Protein AF-A0A946FW17-F1 (afdb_monomer_lite)

pLDDT: mean 71.6, std 10.99, range [52.91, 87.0]

Radius of gyration: 15.06 Å; chains: 1; bounding box: 34×12×46 Å

Structure (mmCIF, N/CA/C/O backbone):
data_AF-A0A946FW17-F1
#
_entry.id   AF-A0A946FW17-F1
#
loop_
_atom_site.group_PDB
_atom_site.id
_atom_site.type_symbol
_atom_site.label_atom_id
_atom_site.label_alt_id
_atom_site.label_comp_id
_atom_site.label_asym_id
_atom_site.label_entity_id
_atom_site.label_seq_id
_atom_site.pdbx_PDB_ins_code
_atom_site.Cartn_x
_atom_site.Cartn_y
_atom_site.Cartn_z
_atom_site.occupancy
_atom_site.B_iso_or_equiv
_atom_site.auth_seq_id
_atom_site.auth_comp_id
_atom_site.auth_asym_id
_atom_site.auth_atom_id
_atom_site.pdbx_PDB_model_num
ATOM 1 N N . MET A 1 1 ? -15.718 -0.468 9.879 1.00 60.38 1 MET A N 1
ATOM 2 C CA . MET A 1 1 ? -15.191 -1.743 9.333 1.00 60.38 1 MET A CA 1
ATOM 3 C C . MET A 1 1 ? -14.930 -1.660 7.830 1.00 60.38 1 MET A C 1
ATOM 5 O O . MET A 1 1 ? -13.799 -1.904 7.437 1.00 60.38 1 MET A O 1
ATOM 9 N N . VAL A 1 2 ? -15.899 -1.214 7.018 1.00 77.19 2 VAL A N 1
ATOM 10 C CA . VAL A 1 2 ? -15.778 -1.093 5.544 1.00 77.19 2 VAL A CA 1
ATOM 11 C C . VAL A 1 2 ? -14.547 -0.295 5.075 1.00 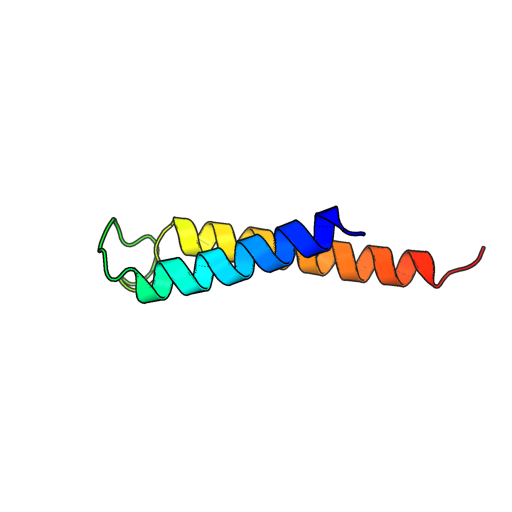77.19 2 VAL A C 1
ATOM 13 O O . VAL A 1 2 ? -13.897 -0.673 4.107 1.00 77.19 2 VAL A O 1
ATOM 16 N N . PHE A 1 3 ? -14.173 0.770 5.792 1.00 80.31 3 PHE A N 1
ATOM 17 C CA . PHE A 1 3 ? -12.993 1.587 5.476 1.00 80.31 3 PHE A CA 1
ATOM 18 C C . PHE A 1 3 ? -11.665 0.813 5.561 1.00 80.31 3 PHE A C 1
ATOM 20 O O . PHE A 1 3 ? -10.829 0.914 4.667 1.00 80.31 3 PHE A O 1
ATOM 27 N N . LEU A 1 4 ? -11.481 -0.005 6.603 1.00 70.94 4 LEU A N 1
ATOM 28 C CA . LEU A 1 4 ? -10.248 -0.778 6.784 1.00 70.94 4 LEU A CA 1
ATOM 29 C C . LEU A 1 4 ? -10.156 -1.917 5.772 1.00 70.94 4 LEU A C 1
ATOM 31 O O . LEU A 1 4 ? -9.100 -2.119 5.183 1.00 70.94 4 LEU A O 1
ATOM 35 N N . SER A 1 5 ? -11.267 -2.613 5.513 1.00 76.94 5 SER A N 1
ATOM 36 C CA . SER A 1 5 ? -11.316 -3.640 4.469 1.00 76.94 5 SER A CA 1
ATOM 37 C C . SER A 1 5 ? -11.074 -3.052 3.077 1.00 76.94 5 SER A C 1
ATOM 39 O O . SER A 1 5 ? -10.373 -3.667 2.279 1.00 76.94 5 SER A O 1
ATOM 41 N N . TYR A 1 6 ? -11.586 -1.845 2.800 1.00 85.19 6 TYR A N 1
ATOM 42 C CA . TYR A 1 6 ? -11.326 -1.128 1.550 1.00 85.19 6 TYR A CA 1
ATOM 43 C C . TYR A 1 6 ? -9.836 -0.823 1.380 1.00 85.19 6 TYR A C 1
ATOM 45 O O . TYR A 1 6 ? -9.270 -1.147 0.341 1.00 85.19 6 TYR A O 1
ATOM 53 N N . ILE A 1 7 ? -9.177 -0.277 2.408 1.00 81.81 7 ILE A N 1
ATOM 54 C CA . ILE A 1 7 ? -7.736 0.018 2.360 1.00 81.81 7 ILE A CA 1
ATOM 55 C C . ILE A 1 7 ? -6.915 -1.262 2.186 1.00 81.81 7 ILE A C 1
ATOM 57 O O . I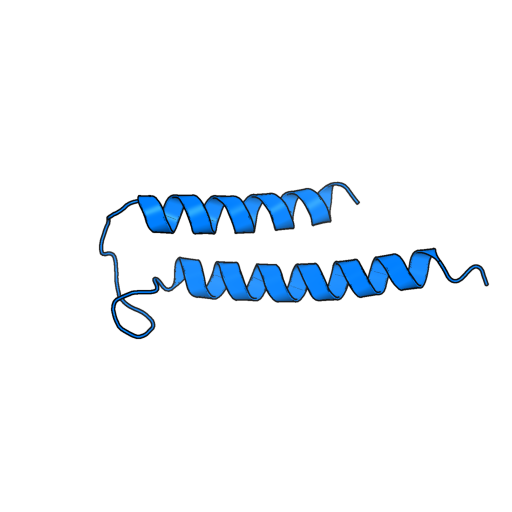LE A 1 7 ? -5.966 -1.279 1.403 1.00 81.81 7 ILE A O 1
ATOM 61 N N . MET A 1 8 ? -7.288 -2.344 2.872 1.00 80.38 8 MET A N 1
ATOM 62 C CA . MET A 1 8 ? -6.578 -3.620 2.779 1.00 80.38 8 MET A CA 1
ATOM 63 C C . MET A 1 8 ? -6.666 -4.215 1.368 1.00 80.38 8 MET A C 1
ATOM 65 O O . MET A 1 8 ? -5.645 -4.587 0.791 1.00 80.38 8 MET A O 1
ATOM 69 N N . LEU A 1 9 ? -7.875 -4.260 0.799 1.00 83.00 9 LEU A N 1
ATOM 70 C CA . LEU A 1 9 ? -8.115 -4.760 -0.556 1.00 83.00 9 LEU A CA 1
ATOM 71 C C . LEU A 1 9 ? -7.461 -3.859 -1.606 1.00 83.00 9 LEU A C 1
ATOM 73 O O . LEU A 1 9 ? -6.821 -4.360 -2.526 1.00 83.00 9 LEU A O 1
ATOM 77 N N . TYR A 1 10 ? -7.564 -2.540 -1.447 1.00 83.31 10 TYR A N 1
ATOM 78 C CA . TYR A 1 10 ? -6.944 -1.576 -2.348 1.00 83.31 10 TYR A CA 1
ATOM 79 C C . TYR A 1 10 ? -5.420 -1.733 -2.383 1.00 83.31 10 TYR A C 1
ATOM 81 O O . TYR A 1 10 ? -4.845 -1.832 -3.465 1.00 83.31 10 TYR A O 1
ATOM 89 N N . SER A 1 11 ? -4.759 -1.825 -1.225 1.00 75.75 11 SER A N 1
ATOM 90 C CA . SER A 1 11 ? -3.307 -2.036 -1.163 1.00 75.75 11 SER A CA 1
ATOM 91 C C . SER A 1 11 ? -2.886 -3.389 -1.745 1.00 75.75 11 SER A C 1
ATOM 93 O O . SER A 1 11 ? -1.877 -3.456 -2.448 1.00 75.75 11 SER A O 1
ATOM 95 N N . LEU A 1 12 ? -3.667 -4.452 -1.512 1.00 83.38 12 LEU A N 1
ATOM 96 C CA . LEU A 1 12 ? -3.400 -5.781 -2.066 1.00 83.38 12 LEU A CA 1
ATOM 97 C C . LEU A 1 12 ? -3.480 -5.778 -3.598 1.00 83.38 12 LEU A C 1
ATOM 99 O O . LEU A 1 12 ? -2.519 -6.153 -4.268 1.00 83.38 12 LEU A O 1
ATOM 103 N N . PHE A 1 13 ? -4.595 -5.307 -4.162 1.00 86.06 13 PHE A N 1
ATOM 104 C CA . PHE A 1 13 ? -4.773 -5.263 -5.613 1.00 86.06 13 PHE A CA 1
ATOM 105 C C . PHE A 1 13 ? -3.795 -4.309 -6.285 1.00 86.06 13 PHE A C 1
ATOM 107 O O . PHE A 1 13 ? -3.294 -4.615 -7.361 1.00 86.06 13 PHE A O 1
ATOM 114 N N . ARG A 1 14 ? -3.454 -3.190 -5.641 1.00 82.50 14 ARG A N 1
ATOM 115 C CA . ARG A 1 14 ? -2.445 -2.265 -6.157 1.00 82.50 14 ARG A CA 1
ATOM 116 C C . ARG A 1 14 ? -1.063 -2.912 -6.249 1.00 82.50 14 ARG A C 1
ATOM 118 O O . ARG A 1 14 ? -0.367 -2.677 -7.229 1.00 82.50 14 ARG A O 1
ATOM 125 N N . SER A 1 15 ? -0.691 -3.752 -5.282 1.00 73.50 15 SER A N 1
ATOM 126 C CA . SER A 1 15 ? 0.559 -4.523 -5.332 1.00 73.50 15 SER A 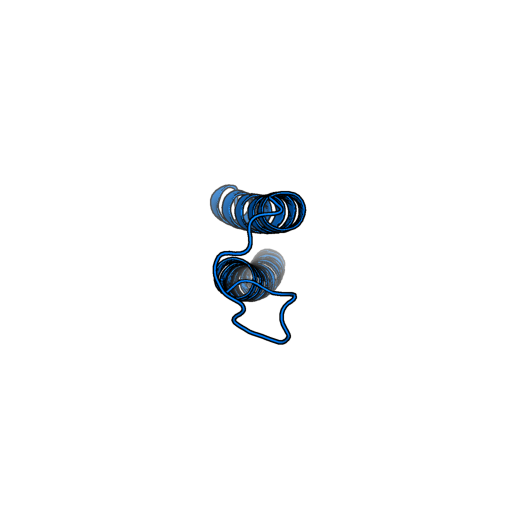CA 1
ATOM 127 C C . SER A 1 15 ? 0.554 -5.551 -6.472 1.00 73.50 15 SER A C 1
ATOM 129 O O . SER A 1 15 ? 1.517 -5.632 -7.235 1.00 73.50 15 SER A O 1
ATOM 131 N N . ILE A 1 16 ? -0.562 -6.274 -6.640 1.00 81.38 16 ILE A N 1
ATOM 132 C CA . ILE A 1 16 ? -0.755 -7.246 -7.727 1.00 81.38 16 ILE A CA 1
ATOM 133 C C . ILE A 1 16 ? -0.657 -6.553 -9.093 1.00 81.38 16 ILE A C 1
ATOM 135 O O . ILE A 1 16 ? 0.111 -6.986 -9.946 1.00 81.38 16 ILE A O 1
ATOM 139 N N . ILE A 1 17 ? -1.388 -5.455 -9.298 1.00 82.50 17 ILE A N 1
ATOM 140 C CA . ILE A 1 17 ? -1.375 -4.702 -10.559 1.00 82.50 17 ILE A CA 1
ATOM 141 C C . ILE A 1 17 ? 0.033 -4.200 -10.867 1.00 82.50 17 ILE A C 1
ATOM 143 O O . ILE A 1 17 ? 0.485 -4.359 -11.992 1.00 82.50 17 ILE A O 1
ATOM 147 N N . GLU A 1 18 ? 0.746 -3.648 -9.883 1.00 74.38 18 GLU A N 1
ATOM 148 C CA . GLU A 1 18 ? 2.107 -3.141 -10.081 1.00 74.38 18 GLU A CA 1
ATOM 149 C C . GLU A 1 18 ? 3.098 -4.258 -10.451 1.00 74.38 18 GLU A C 1
ATOM 151 O O . GLU A 1 18 ? 3.980 -4.031 -11.274 1.00 74.38 18 GLU A O 1
ATOM 156 N N . PHE A 1 19 ? 2.919 -5.475 -9.916 1.00 73.25 19 PHE A N 1
ATOM 157 C CA . PHE A 1 19 ? 3.716 -6.649 -10.293 1.00 73.25 19 PHE A CA 1
ATOM 158 C C . PHE A 1 19 ? 3.492 -7.057 -11.757 1.00 73.25 19 PHE A C 1
ATOM 160 O O . PHE A 1 19 ? 4.447 -7.335 -12.477 1.00 73.25 19 PHE A O 1
ATOM 167 N N . PHE A 1 20 ? 2.240 -7.042 -12.222 1.00 77.12 20 PHE A N 1
ATOM 168 C CA . PHE A 1 20 ? 1.898 -7.376 -13.610 1.00 77.12 20 PHE A CA 1
ATOM 169 C C . PHE A 1 20 ? 2.035 -6.194 -14.588 1.00 77.12 20 PHE A C 1
ATOM 171 O O . PHE A 1 20 ? 1.911 -6.395 -15.794 1.00 77.12 20 PHE A O 1
ATOM 178 N N . ARG A 1 21 ? 2.301 -4.967 -14.107 1.00 73.94 21 ARG A N 1
ATOM 179 C CA . ARG A 1 21 ? 2.380 -3.752 -14.941 1.00 73.94 21 ARG A CA 1
ATOM 180 C C . ARG A 1 21 ? 3.597 -3.738 -15.870 1.00 73.94 21 ARG A C 1
ATOM 182 O O . ARG A 1 21 ? 3.561 -3.034 -16.872 1.00 73.94 21 ARG A O 1
ATOM 189 N N . GLY A 1 22 ? 4.649 -4.500 -15.555 1.00 67.00 22 GLY A N 1
ATOM 190 C CA . GLY A 1 22 ? 5.792 -4.736 -16.451 1.00 67.00 22 GLY A CA 1
ATOM 191 C C . GLY A 1 22 ? 6.595 -3.489 -16.853 1.00 67.00 22 GLY A C 1
ATOM 192 O O . GLY A 1 22 ? 7.337 -3.539 -17.829 1.00 67.00 22 GLY A O 1
ATOM 193 N N . ASP A 1 23 ? 6.444 -2.373 -16.131 1.00 64.88 23 ASP A N 1
ATOM 194 C CA . ASP A 1 23 ? 7.022 -1.070 -16.473 1.00 64.88 23 ASP A CA 1
ATOM 195 C C . ASP A 1 23 ? 8.093 -0.658 -15.446 1.00 64.88 23 ASP A C 1
ATOM 197 O O . ASP A 1 23 ? 7.794 -0.383 -14.278 1.00 64.88 23 ASP A O 1
ATOM 201 N N . PHE A 1 24 ? 9.356 -0.633 -15.884 1.00 57.62 24 PHE A N 1
ATOM 202 C CA . PHE A 1 24 ? 10.530 -0.336 -15.059 1.00 57.62 24 PHE A CA 1
ATOM 203 C C . PHE A 1 24 ? 10.638 1.172 -14.780 1.00 57.62 24 PHE A C 1
ATOM 205 O O . PHE A 1 24 ? 11.263 1.916 -15.531 1.00 57.62 24 PHE A O 1
ATOM 212 N N . ARG A 1 25 ? 10.048 1.642 -13.671 1.00 61.47 25 ARG A N 1
ATOM 213 C CA . ARG A 1 25 ? 10.073 3.069 -13.266 1.00 61.47 25 ARG A CA 1
ATOM 214 C C . ARG A 1 25 ? 10.943 3.390 -12.045 1.00 61.47 25 ARG A C 1
ATOM 216 O O . ARG A 1 25 ? 10.721 4.401 -11.386 1.00 61.47 25 ARG A O 1
ATOM 223 N N . GLY A 1 26 ? 11.959 2.579 -11.768 1.00 55.94 26 GLY A N 1
ATOM 224 C CA . GLY A 1 26 ? 12.950 2.856 -10.725 1.00 55.94 26 GLY A CA 1
ATOM 225 C C . GLY A 1 26 ? 12.911 1.837 -9.591 1.00 55.94 26 GLY A C 1
ATOM 226 O O . GLY A 1 26 ? 11.865 1.561 -8.996 1.00 55.94 26 GLY A O 1
ATOM 227 N N . ASN A 1 27 ? 14.091 1.291 -9.323 1.00 54.84 27 ASN A N 1
ATOM 228 C CA . ASN A 1 27 ? 14.331 0.151 -8.456 1.00 54.84 27 ASN A CA 1
ATOM 229 C C . ASN A 1 27 ? 14.700 0.659 -7.067 1.00 54.84 27 ASN A C 1
ATOM 231 O O . ASN A 1 27 ? 15.780 1.215 -6.880 1.00 54.84 27 ASN A O 1
ATOM 235 N N . PHE A 1 28 ? 13.793 0.524 -6.100 1.00 59.12 28 PHE A N 1
ATOM 236 C CA . PHE A 1 28 ? 14.031 1.069 -4.763 1.00 59.12 28 PHE A CA 1
ATOM 237 C C . PHE A 1 28 ? 14.631 0.033 -3.800 1.00 59.12 28 PHE A C 1
ATOM 239 O O . PHE A 1 28 ? 15.159 0.443 -2.778 1.00 59.12 28 PHE A O 1
ATOM 246 N N . ILE A 1 29 ? 14.638 -1.271 -4.140 1.00 52.91 29 ILE A N 1
ATOM 247 C CA . ILE A 1 29 ? 15.439 -2.340 -3.500 1.00 52.91 29 ILE A CA 1
ATOM 248 C C . ILE A 1 29 ? 15.616 -3.527 -4.486 1.00 52.91 29 ILE A C 1
ATOM 250 O O . ILE A 1 29 ? 14.630 -4.061 -4.993 1.00 52.91 29 ILE A O 1
ATOM 254 N N . PHE A 1 30 ? 16.867 -3.945 -4.736 1.00 54.62 30 PHE A N 1
ATOM 255 C CA . PHE A 1 30 ? 17.265 -5.159 -5.491 1.00 54.62 30 PHE A CA 1
ATOM 256 C C . PHE A 1 30 ? 16.653 -5.347 -6.900 1.00 54.62 30 PHE A C 1
ATOM 258 O O . PHE A 1 30 ? 16.330 -6.467 -7.279 1.00 54.62 30 PHE A O 1
ATOM 265 N N . ASP A 1 31 ? 16.463 -4.280 -7.683 1.00 60.44 31 ASP A N 1
ATOM 266 C CA . ASP A 1 31 ? 15.970 -4.341 -9.081 1.00 60.44 31 ASP A CA 1
ATOM 267 C C . ASP A 1 31 ? 14.615 -5.042 -9.326 1.00 60.44 31 ASP A C 1
ATOM 269 O O . ASP A 1 31 ? 14.167 -5.145 -10.465 1.00 60.44 31 ASP A O 1
ATOM 273 N N . PHE A 1 32 ? 13.927 -5.466 -8.262 1.00 56.12 32 PHE A N 1
ATOM 274 C CA . PHE A 1 32 ? 12.700 -6.265 -8.324 1.00 56.12 32 PHE A CA 1
ATOM 275 C C . PHE A 1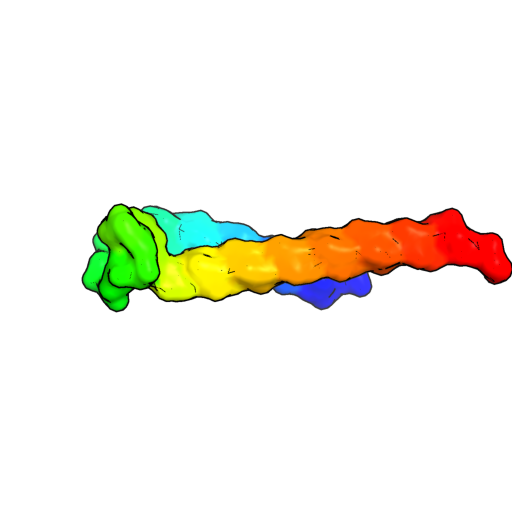 32 ? 11.497 -5.591 -7.659 1.00 56.12 32 PHE A C 1
ATOM 277 O O . PHE A 1 32 ? 10.362 -5.954 -7.957 1.00 56.12 32 PHE A O 1
ATOM 284 N N . ILE A 1 33 ? 11.723 -4.632 -6.750 1.00 57.09 33 ILE A N 1
ATOM 285 C CA . ILE A 1 33 ? 10.657 -3.977 -5.982 1.00 57.09 33 ILE A CA 1
ATOM 286 C C . ILE A 1 33 ? 10.666 -2.468 -6.242 1.00 57.09 33 ILE A C 1
ATOM 288 O O . ILE A 1 33 ? 11.636 -1.760 -5.948 1.00 57.09 33 ILE A O 1
ATOM 292 N N . SER A 1 34 ? 9.549 -1.967 -6.775 1.00 64.25 34 SER A N 1
ATOM 293 C CA . SER A 1 34 ? 9.330 -0.531 -6.972 1.00 64.25 34 SER A CA 1
ATOM 294 C C . SER A 1 34 ? 9.016 0.167 -5.642 1.00 64.25 34 SER A C 1
ATOM 296 O O . SER A 1 34 ? 8.414 -0.420 -4.739 1.00 64.25 34 SER A O 1
ATOM 298 N N . MET A 1 35 ? 9.362 1.454 -5.525 1.00 66.75 35 MET A N 1
ATOM 299 C CA . MET A 1 35 ? 9.033 2.288 -4.358 1.00 66.75 35 MET A CA 1
ATOM 300 C C . MET A 1 35 ? 7.540 2.213 -3.986 1.00 66.75 35 MET A C 1
ATOM 302 O O . MET A 1 35 ? 7.180 2.173 -2.808 1.00 66.75 35 MET A O 1
ATOM 306 N N . SER A 1 36 ? 6.665 2.138 -4.992 1.00 64.81 36 SER A N 1
ATOM 307 C CA . SER A 1 36 ? 5.214 1.999 -4.830 1.00 64.81 36 SER A CA 1
ATOM 308 C C . SER A 1 36 ? 4.815 0.694 -4.122 1.00 64.81 36 SER A C 1
ATOM 310 O O . SER A 1 36 ? 3.910 0.706 -3.286 1.00 64.81 36 SER A O 1
ATOM 312 N N . GLN A 1 37 ? 5.514 -0.413 -4.394 1.00 62.38 37 GLN A N 1
ATOM 313 C CA . GLN A 1 37 ? 5.280 -1.720 -3.770 1.00 62.38 37 GLN A CA 1
ATOM 314 C C . GLN A 1 37 ? 5.771 -1.757 -2.320 1.00 62.38 37 GLN A C 1
ATOM 316 O O . GLN A 1 37 ? 5.081 -2.301 -1.458 1.00 62.38 37 GLN A O 1
ATOM 321 N N . GLY A 1 38 ? 6.906 -1.114 -2.022 1.00 75.31 38 GLY A N 1
ATOM 322 C CA . GLY A 1 38 ? 7.398 -0.968 -0.648 1.00 75.31 38 GLY A CA 1
ATOM 323 C C . GLY A 1 38 ? 6.415 -0.196 0.240 1.00 75.31 38 GLY A C 1
ATOM 324 O O . GLY A 1 38 ? 6.044 -0.658 1.321 1.00 75.31 38 GLY A O 1
ATOM 325 N N . ILE A 1 39 ? 5.910 0.939 -0.256 1.00 79.50 39 ILE A N 1
ATOM 326 C CA . ILE A 1 39 ? 4.893 1.739 0.445 1.00 79.50 39 ILE A CA 1
ATOM 327 C C . ILE A 1 39 ? 3.586 0.942 0.598 1.00 79.50 39 ILE A C 1
ATOM 329 O O . ILE A 1 39 ? 2.979 0.953 1.670 1.00 79.50 39 ILE A O 1
ATOM 333 N N . GLY A 1 40 ? 3.172 0.205 -0.439 1.00 75.12 40 GLY A N 1
ATOM 334 C CA . GLY A 1 40 ? 2.000 -0.673 -0.391 1.00 75.12 40 GLY A CA 1
ATOM 335 C C . GLY A 1 40 ? 2.105 -1.756 0.689 1.00 75.12 40 GLY A C 1
ATOM 336 O O . GLY A 1 40 ? 1.167 -1.945 1.465 1.00 75.12 40 GLY A O 1
ATOM 337 N N . GLY A 1 41 ? 3.265 -2.410 0.800 1.00 79.56 41 GLY A N 1
ATOM 338 C CA . GLY A 1 41 ? 3.543 -3.412 1.832 1.00 79.56 41 GLY A CA 1
ATOM 339 C C . GLY A 1 41 ? 3.557 -2.833 3.250 1.00 79.56 41 GLY A C 1
ATOM 340 O O . GLY A 1 41 ? 2.962 -3.415 4.159 1.00 79.56 41 GLY A O 1
ATOM 341 N N . MET A 1 42 ? 4.158 -1.654 3.446 1.00 83.31 42 MET A N 1
ATOM 342 C CA . MET A 1 42 ? 4.137 -0.970 4.747 1.00 83.31 42 MET A CA 1
ATOM 343 C C . MET A 1 42 ? 2.709 -0.637 5.192 1.00 83.31 42 MET A C 1
ATOM 345 O O . MET A 1 42 ? 2.331 -0.919 6.329 1.00 83.31 42 MET A O 1
ATOM 349 N N . ILE A 1 43 ? 1.892 -0.082 4.293 1.00 81.94 43 ILE A N 1
ATOM 350 C CA . ILE A 1 43 ? 0.496 0.263 4.596 1.00 81.94 43 ILE A CA 1
ATOM 351 C C . ILE A 1 43 ? -0.330 -0.995 4.888 1.00 81.94 43 ILE A C 1
ATOM 353 O O . ILE A 1 43 ? -1.179 -0.972 5.785 1.00 81.94 43 ILE A O 1
ATOM 357 N N . PHE A 1 44 ? -0.071 -2.096 4.177 1.00 81.00 44 PHE A N 1
ATOM 358 C CA . PHE A 1 44 ? -0.703 -3.387 4.441 1.00 81.00 44 PHE A CA 1
ATOM 359 C C . PHE A 1 44 ? -0.394 -3.890 5.857 1.00 81.00 44 PHE A C 1
ATOM 361 O O . PHE A 1 44 ? -1.320 -4.201 6.603 1.00 81.00 44 PHE A O 1
ATOM 368 N N . LEU A 1 45 ? 0.880 -3.896 6.266 1.00 86.19 45 LEU A N 1
ATOM 369 C CA . LEU A 1 45 ? 1.288 -4.334 7.605 1.00 86.19 45 LEU A CA 1
ATOM 370 C C . LEU A 1 45 ? 0.682 -3.465 8.712 1.00 86.19 45 LEU A C 1
ATOM 372 O O . LEU A 1 45 ? 0.156 -3.994 9.691 1.00 86.19 45 L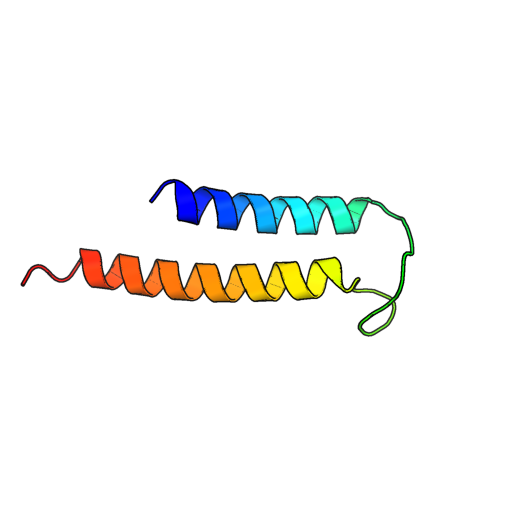EU A O 1
ATOM 376 N N . ILE A 1 46 ? 0.699 -2.140 8.545 1.00 86.62 46 ILE A N 1
ATOM 377 C CA . ILE A 1 46 ? 0.102 -1.210 9.513 1.00 86.62 46 ILE A CA 1
ATOM 378 C C . ILE A 1 46 ? -1.403 -1.475 9.638 1.00 86.62 46 ILE A C 1
ATOM 380 O O . ILE A 1 46 ? -1.916 -1.632 10.747 1.00 86.62 46 ILE A O 1
ATOM 384 N N . SER A 1 47 ? -2.105 -1.591 8.510 1.00 77.62 47 SER A N 1
ATOM 385 C CA . SER A 1 47 ? -3.549 -1.852 8.493 1.00 77.62 47 SER A CA 1
ATOM 386 C C . SER A 1 47 ? -3.894 -3.206 9.120 1.00 77.62 47 SER A C 1
ATOM 388 O O . SER A 1 47 ? -4.853 -3.299 9.883 1.00 77.62 47 SER A O 1
ATOM 390 N N . PHE A 1 48 ? -3.089 -4.240 8.867 1.00 82.62 48 PHE A N 1
ATOM 391 C CA . PHE A 1 48 ? -3.262 -5.574 9.441 1.00 82.62 48 PHE A CA 1
ATOM 392 C C . PHE A 1 48 ? -3.110 -5.573 10.969 1.00 82.62 48 PHE A C 1
ATOM 394 O O . PHE A 1 48 ? -3.953 -6.120 11.681 1.00 82.62 48 PHE A O 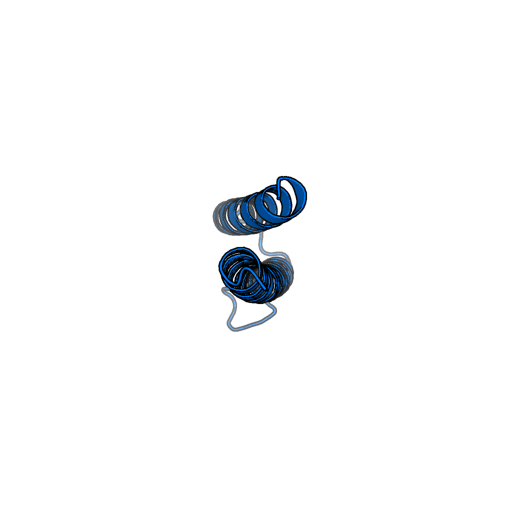1
ATOM 401 N N . VAL A 1 49 ? -2.087 -4.891 11.496 1.00 87.00 49 VAL A N 1
ATOM 402 C CA . VAL A 1 49 ? -1.874 -4.751 12.947 1.00 87.00 49 VAL A CA 1
ATOM 403 C C . VAL A 1 49 ? -3.035 -4.008 13.611 1.00 87.00 49 VAL A C 1
ATOM 405 O O . VAL A 1 49 ? -3.518 -4.429 14.667 1.00 87.00 49 VAL A O 1
ATOM 408 N N . PHE A 1 50 ? -3.516 -2.927 12.992 1.00 83.44 50 PHE A N 1
ATOM 409 C CA . PHE A 1 50 ? -4.673 -2.182 13.489 1.00 83.44 50 PHE A CA 1
ATOM 410 C C . PHE A 1 50 ? -5.955 -3.018 13.476 1.00 83.44 50 PHE A C 1
ATOM 412 O O . PHE A 1 50 ? -6.714 -2.978 14.444 1.00 83.44 50 PHE A O 1
ATOM 419 N N . LEU A 1 51 ? -6.174 -3.820 12.432 1.00 81.25 51 LEU A N 1
ATOM 420 C CA . LEU A 1 51 ? -7.342 -4.689 12.315 1.00 81.25 51 LEU A CA 1
ATOM 421 C C . LEU A 1 51 ? -7.330 -5.788 13.388 1.00 81.25 51 LEU A C 1
ATOM 423 O O . LEU A 1 51 ? -8.343 -5.995 14.054 1.00 81.25 51 LEU A O 1
ATOM 427 N N . ILE A 1 52 ? -6.180 -6.422 13.644 1.00 82.88 52 ILE A N 1
ATOM 428 C CA . ILE A 1 52 ? -6.038 -7.402 14.734 1.00 82.88 52 ILE A CA 1
ATOM 429 C C . ILE A 1 52 ? -6.296 -6.752 16.096 1.00 82.88 52 ILE A C 1
ATOM 431 O O . ILE A 1 52 ? -7.019 -7.317 16.919 1.00 82.88 52 ILE A O 1
ATOM 435 N N . LYS A 1 53 ? -5.738 -5.561 16.352 1.00 78.38 53 LYS A N 1
ATOM 436 C CA . LYS A 1 53 ? -5.986 -4.831 17.606 1.00 78.38 53 LYS A CA 1
ATOM 437 C C . LYS A 1 53 ? -7.463 -4.483 17.784 1.00 78.38 53 LYS A C 1
ATOM 439 O O . LYS A 1 53 ? -8.006 -4.696 18.865 1.00 78.38 53 LYS A O 1
ATOM 444 N N . GLN A 1 54 ? -8.119 -3.990 16.736 1.00 73.56 54 GLN A N 1
ATOM 445 C CA . GLN A 1 54 ? -9.535 -3.635 16.789 1.00 73.56 54 GLN A CA 1
ATOM 446 C C . GLN A 1 54 ? -10.430 -4.869 16.956 1.00 73.56 54 GLN A C 1
ATOM 448 O O . GLN A 1 54 ? -11.385 -4.821 17.725 1.00 73.56 54 GLN A O 1
ATOM 453 N N . SER A 1 55 ? -10.095 -5.990 16.311 1.00 63.28 55 SER A N 1
ATOM 454 C CA . SER A 1 55 ? -10.821 -7.252 16.481 1.00 63.28 55 SER A CA 1
ATOM 455 C C . SER A 1 55 ? -10.708 -7.804 17.903 1.00 63.28 55 SER A C 1
ATOM 457 O O . SER A 1 55 ? -11.685 -8.349 18.405 1.00 63.28 55 SER A O 1
ATOM 459 N N . ARG A 1 56 ? -9.552 -7.654 18.569 1.00 61.66 56 ARG A N 1
ATOM 460 C CA . ARG A 1 56 ? -9.413 -8.027 19.989 1.00 61.66 56 ARG A CA 1
ATOM 461 C C . ARG A 1 56 ? -10.203 -7.094 20.902 1.00 61.66 56 ARG A C 1
ATOM 463 O O . ARG A 1 56 ? -10.884 -7.572 21.793 1.00 61.66 56 ARG A O 1
ATOM 470 N N . SER A 1 57 ? -10.167 -5.786 20.641 1.00 56.94 57 SER A N 1
ATOM 471 C CA . SER A 1 57 ? -10.928 -4.800 21.422 1.00 56.94 57 SER A CA 1
ATOM 472 C C . SER A 1 57 ? -12.446 -4.944 21.277 1.00 56.94 57 SER A C 1
ATOM 474 O O . SER A 1 57 ? -13.167 -4.499 22.160 1.00 56.94 57 SER A O 1
ATOM 476 N N . PHE A 1 58 ? -12.941 -5.527 20.182 1.00 54.78 58 PHE A N 1
ATOM 477 C CA . PHE A 1 58 ? -14.368 -5.810 19.997 1.00 54.78 58 PHE A CA 1
ATOM 478 C C . PHE A 1 58 ? -14.833 -7.049 20.784 1.00 54.78 58 PHE A C 1
ATOM 480 O O . PHE A 1 58 ? -16.019 -7.183 21.060 1.00 54.78 58 PHE A O 1
ATOM 487 N N . TYR A 1 59 ? -13.912 -7.951 21.145 1.00 56.62 59 TYR A N 1
ATOM 488 C CA . TYR A 1 59 ? -14.207 -9.199 21.863 1.00 56.62 59 TYR A CA 1
ATOM 489 C C . TYR A 1 59 ? -13.995 -9.097 23.381 1.00 56.62 59 TYR A C 1
ATOM 491 O O . TYR A 1 59 ? -14.148 -10.091 24.085 1.00 56.62 59 TYR A O 1
ATOM 499 N N . ASP A 1 60 ? -13.648 -7.911 23.881 1.00 56.38 60 ASP A N 1
ATOM 500 C CA . ASP A 1 60 ? -13.529 -7.610 25.308 1.00 56.38 60 ASP A CA 1
ATOM 501 C C . ASP A 1 60 ? -14.763 -6.785 25.729 1.00 56.38 60 ASP A C 1
ATOM 503 O O . ASP A 1 60 ? -14.735 -5.550 25.668 1.00 56.38 60 ASP A O 1
ATOM 507 N N . PRO A 1 61 ? -15.900 -7.429 26.066 1.00 55.25 61 PRO A N 1
ATOM 508 C CA . PRO A 1 61 ? -17.015 -6.736 26.687 1.00 55.25 61 PRO A CA 1
ATOM 509 C C . PRO A 1 61 ? -16.595 -6.393 28.120 1.00 55.25 61 PRO A C 1
ATOM 511 O O . PRO A 1 61 ? -16.624 -7.246 29.006 1.00 55.25 61 PRO A O 1
ATOM 514 N N . LYS A 1 62 ? -16.158 -5.151 28.332 1.00 55.28 62 LYS A N 1
ATOM 515 C CA . LYS A 1 62 ? -16.205 -4.546 29.666 1.00 55.28 62 LYS A CA 1
ATOM 516 C C . LYS A 1 62 ? -17.626 -4.123 29.995 1.00 55.28 62 LYS A C 1
ATOM 518 O O . LYS A 1 62 ? -18.285 -3.573 29.084 1.00 55.28 62 LYS A O 1
#

Secondary structure (DSSP, 8-state):
-HHHHHHHHHHHHHHHHHHHT-----EEETTTEEHHHHHHHHHHHHHHHHHHHHHHHHS---

Foldseek 3Di:
DVVLVCLLVVLVVQLVCVQVVPDQPDDPPDSRDDPSNVVSVVSNVVSVVVVVVVVVVVVDDD

Sequence (62 aa):
MVFLSYIMLYSLFRSIIEFFRGDFRGNFIFDFISMSQGIGGMIFLISFVFLIKQSRSFYDPK